Protein AF-A0A2R6FEG7-F1 (afdb_monomer_lite)

Radius of gyration: 14.84 Å; chains: 1; bounding box: 32×31×35 Å

Foldseek 3Di:
DLVCCQPPPVRVVVVVVVVVVVPDWDWDQPDDDQWDWDDDPQKIKTWHDDPVRHTDDIDIDSDVVVVVVSVVVVVVRVVRIGTRDSDDDD

Structure (mmCIF, N/CA/C/O backbone):
data_AF-A0A2R6FEG7-F1
#
_entry.id   AF-A0A2R6FEG7-F1
#
loop_
_atom_site.group_PDB
_atom_site.id
_atom_site.type_symbol
_atom_site.label_atom_id
_atom_site.label_alt_id
_atom_site.label_comp_id
_atom_site.label_asym_id
_atom_site.label_entity_id
_atom_site.label_seq_id
_atom_site.pdbx_PDB_ins_code
_atom_site.Cartn_x
_atom_site.Cartn_y
_atom_site.Cartn_z
_atom_site.occupancy
_atom_site.B_iso_or_equiv
_atom_site.auth_seq_id
_atom_site.auth_comp_id
_atom_site.auth_asym_id
_atom_site.auth_atom_id
_atom_site.pdbx_PDB_model_num
ATOM 1 N N . VAL A 1 1 ? 4.468 1.885 -11.022 1.00 82.75 1 VAL A N 1
ATOM 2 C CA . VAL A 1 1 ? 5.308 1.568 -9.841 1.00 82.75 1 VAL A CA 1
ATOM 3 C C . VAL A 1 1 ? 6.053 0.261 -10.047 1.00 82.75 1 VAL A C 1
ATOM 5 O O . VAL A 1 1 ? 7.263 0.321 -10.159 1.00 82.75 1 VAL A O 1
ATOM 8 N N . VAL A 1 2 ? 5.366 -0.884 -10.165 1.00 91.06 2 VAL A N 1
ATOM 9 C CA . VAL A 1 2 ? 6.006 -2.206 -10.353 1.00 91.06 2 VAL A CA 1
ATOM 10 C C . VAL A 1 2 ? 7.016 -2.212 -11.503 1.00 91.06 2 VAL A C 1
ATOM 12 O O . VAL A 1 2 ? 8.163 -2.587 -11.298 1.00 91.06 2 VAL A O 1
ATOM 15 N N . GLU A 1 3 ? 6.627 -1.708 -12.674 1.00 90.25 3 GLU A N 1
ATOM 16 C CA . GLU A 1 3 ? 7.530 -1.633 -13.831 1.00 90.25 3 GLU A CA 1
ATOM 17 C C . GLU A 1 3 ? 8.760 -0.757 -13.570 1.00 90.25 3 GLU A C 1
ATOM 19 O O . GLU A 1 3 ? 9.864 -1.133 -13.936 1.00 90.25 3 GLU A O 1
ATOM 24 N N . THR A 1 4 ? 8.613 0.352 -12.839 1.00 91.69 4 THR A N 1
ATOM 25 C CA . THR A 1 4 ? 9.748 1.199 -12.440 1.00 91.69 4 THR A CA 1
ATOM 26 C C . THR A 1 4 ? 10.769 0.419 -11.612 1.00 91.69 4 THR A C 1
ATOM 28 O O . THR A 1 4 ? 11.960 0.540 -11.866 1.00 91.69 4 THR A O 1
ATOM 31 N N . LEU A 1 5 ? 10.319 -0.426 -10.675 1.00 92.94 5 LEU A N 1
ATOM 32 C CA . LEU A 1 5 ? 11.216 -1.266 -9.870 1.00 92.94 5 LEU A CA 1
ATOM 33 C C . LEU A 1 5 ? 11.966 -2.310 -10.714 1.00 92.94 5 LEU A C 1
ATOM 35 O O . LEU A 1 5 ? 13.048 -2.739 -10.327 1.00 92.94 5 LEU A O 1
ATOM 39 N N . ARG A 1 6 ? 11.404 -2.726 -11.856 1.00 93.56 6 ARG A N 1
ATOM 40 C CA . ARG A 1 6 ? 12.008 -3.720 -12.756 1.00 93.56 6 ARG A CA 1
ATOM 41 C C . ARG A 1 6 ? 12.931 -3.101 -13.797 1.00 93.56 6 ARG A C 1
ATOM 43 O O . ARG A 1 6 ? 13.955 -3.695 -14.110 1.00 93.56 6 ARG A O 1
ATOM 50 N N . SER A 1 7 ? 12.569 -1.944 -14.348 1.00 92.75 7 SER A N 1
ATOM 51 C CA . SER A 1 7 ? 13.194 -1.417 -15.565 1.00 92.75 7 SER A CA 1
ATOM 52 C C . SER A 1 7 ? 14.049 -0.170 -15.366 1.00 92.75 7 SER A C 1
ATOM 54 O O . SER A 1 7 ? 14.836 0.151 -16.253 1.00 92.75 7 SER A O 1
ATOM 56 N N . ASP A 1 8 ? 13.858 0.585 -14.280 1.00 94.38 8 ASP A N 1
ATOM 57 C CA . ASP A 1 8 ? 14.645 1.793 -14.022 1.00 94.38 8 ASP A CA 1
ATOM 58 C C . ASP A 1 8 ? 15.900 1.433 -13.210 1.00 94.38 8 ASP A C 1
ATOM 60 O O . ASP A 1 8 ? 15.768 1.034 -12.048 1.00 94.38 8 ASP A O 1
ATOM 64 N N . PRO A 1 9 ? 17.117 1.619 -13.762 1.00 90.44 9 PRO A N 1
ATOM 65 C CA . PRO A 1 9 ? 18.363 1.273 -13.081 1.00 90.44 9 PRO A CA 1
ATOM 66 C C . PRO A 1 9 ? 18.531 1.935 -11.709 1.00 90.44 9 PRO A C 1
ATOM 68 O O . PRO A 1 9 ? 19.203 1.376 -10.848 1.00 90.44 9 PRO A O 1
ATOM 71 N N . ASN A 1 10 ? 17.906 3.096 -11.478 1.00 95.06 10 ASN A N 1
ATOM 72 C CA . ASN A 1 10 ? 17.959 3.772 -10.180 1.00 95.06 10 ASN A CA 1
ATOM 73 C C . ASN A 1 10 ? 17.164 3.036 -9.089 1.00 95.06 10 ASN A C 1
ATOM 75 O O . ASN A 1 10 ? 17.334 3.337 -7.909 1.00 95.06 10 ASN A O 1
ATOM 79 N N . TYR A 1 11 ? 16.291 2.099 -9.468 1.00 93.56 11 TYR A N 1
ATOM 80 C CA . TYR A 1 11 ? 15.424 1.347 -8.561 1.00 93.56 11 TYR A CA 1
ATOM 81 C C . TYR A 1 11 ? 15.669 -0.163 -8.605 1.00 93.56 11 TYR A C 1
ATOM 83 O O . TYR A 1 11 ? 15.492 -0.810 -7.576 1.00 93.56 11 TYR A O 1
ATOM 91 N N . THR A 1 12 ? 16.110 -0.718 -9.738 1.00 94.56 12 THR A N 1
ATOM 92 C CA . THR A 1 12 ? 16.373 -2.156 -9.900 1.00 94.56 12 THR A CA 1
ATOM 93 C C . THR A 1 12 ? 17.394 -2.672 -8.884 1.00 94.56 12 THR A C 1
ATOM 95 O O . THR A 1 12 ? 17.059 -3.536 -8.077 1.00 94.56 12 THR A O 1
ATOM 98 N N . GLU A 1 13 ? 18.609 -2.111 -8.862 1.00 93.75 13 GLU A N 1
ATOM 99 C CA . GLU A 1 13 ? 19.689 -2.581 -7.979 1.00 93.75 13 GLU A CA 1
ATOM 100 C C . GLU A 1 13 ? 19.339 -2.418 -6.481 1.00 93.75 13 GLU A C 1
ATOM 102 O O . GLU A 1 13 ? 19.491 -3.382 -5.724 1.00 93.75 13 GLU A O 1
ATOM 107 N N . PRO A 1 14 ? 18.781 -1.277 -6.019 1.00 94.88 14 PRO A N 1
ATOM 108 C CA . PRO A 1 14 ? 18.288 -1.167 -4.646 1.00 94.88 14 PRO A CA 1
ATOM 109 C C . PRO A 1 14 ? 17.180 -2.170 -4.301 1.00 94.88 14 PRO A C 1
ATOM 111 O O . PRO A 1 14 ? 17.183 -2.722 -3.201 1.00 94.88 14 PRO A O 1
ATOM 114 N N . CYS A 1 15 ? 16.239 -2.420 -5.217 1.00 95.00 15 CYS A N 1
ATOM 115 C CA . CYS A 1 15 ? 15.140 -3.359 -4.994 1.00 95.00 15 CYS A CA 1
ATOM 116 C C . CYS A 1 15 ? 15.664 -4.793 -4.824 1.00 95.00 15 CYS A C 1
ATOM 118 O O . CYS A 1 15 ? 15.312 -5.464 -3.851 1.00 95.00 15 CYS A O 1
ATOM 120 N N . GLU A 1 16 ? 16.567 -5.234 -5.704 1.00 94.06 16 GLU A N 1
ATOM 121 C CA . GLU A 1 16 ? 17.230 -6.540 -5.601 1.00 94.06 16 GLU A CA 1
ATOM 122 C C . GLU A 1 16 ? 17.992 -6.685 -4.284 1.00 94.06 16 GLU A C 1
ATOM 124 O O . GLU A 1 16 ? 17.842 -7.691 -3.584 1.00 94.06 16 GLU A O 1
ATOM 129 N N . ALA A 1 17 ? 18.759 -5.659 -3.905 1.00 94.75 17 ALA A N 1
ATOM 130 C CA . ALA A 1 17 ? 19.491 -5.651 -2.646 1.00 94.75 17 ALA A CA 1
ATOM 131 C C . ALA A 1 17 ? 18.550 -5.776 -1.436 1.00 94.75 17 ALA A C 1
ATOM 133 O O . ALA A 1 17 ? 18.840 -6.542 -0.516 1.00 94.75 17 ALA A O 1
ATOM 134 N N . MET A 1 18 ? 17.413 -5.068 -1.433 1.00 95.62 18 MET A N 1
ATOM 135 C CA . MET A 1 18 ? 16.421 -5.137 -0.353 1.00 95.62 18 MET A CA 1
ATOM 136 C C . MET A 1 18 ? 15.768 -6.518 -0.253 1.00 95.62 18 MET A C 1
ATOM 138 O O . MET A 1 18 ? 15.717 -7.084 0.845 1.00 95.62 18 MET A O 1
ATOM 142 N N . LEU A 1 19 ? 15.327 -7.081 -1.382 1.00 95.00 19 LEU A N 1
ATOM 143 C CA . LEU A 1 19 ? 14.741 -8.424 -1.449 1.00 95.00 19 LEU A CA 1
ATOM 144 C C . LEU A 1 19 ? 15.730 -9.496 -0.963 1.00 95.00 19 LEU A C 1
ATOM 146 O O . LEU A 1 19 ? 15.360 -10.370 -0.179 1.00 95.00 19 LEU A O 1
ATOM 150 N N . GLY A 1 20 ? 17.009 -9.382 -1.336 1.00 94.25 20 GLY A N 1
ATOM 151 C CA . GLY A 1 20 ? 18.071 -10.304 -0.922 1.00 94.25 20 GLY A CA 1
ATOM 152 C C . GLY A 1 20 ? 18.338 -10.347 0.588 1.00 94.25 20 GLY A C 1
ATOM 153 O O . GLY A 1 20 ? 18.965 -11.287 1.073 1.00 94.25 20 GLY A O 1
ATOM 154 N N . THR A 1 21 ? 17.847 -9.369 1.360 1.00 96.44 21 THR A N 1
ATOM 155 C CA . THR A 1 21 ? 18.005 -9.371 2.824 1.00 96.44 21 THR A CA 1
ATOM 156 C C . THR A 1 21 ? 17.053 -10.319 3.552 1.00 96.44 21 THR A C 1
ATOM 158 O O . THR A 1 21 ? 17.287 -10.606 4.726 1.00 96.44 21 THR A O 1
ATOM 161 N N . GLY A 1 22 ? 15.957 -10.746 2.913 1.00 94.25 22 GLY A N 1
ATOM 162 C CA . GLY A 1 22 ? 14.887 -11.513 3.562 1.00 94.25 22 GLY A CA 1
ATOM 163 C C . GLY A 1 22 ? 14.105 -10.743 4.639 1.00 94.25 22 GLY A C 1
ATOM 164 O O . GLY A 1 22 ? 13.356 -11.348 5.396 1.00 94.25 22 GLY A O 1
ATOM 165 N N . ARG A 1 23 ? 14.288 -9.418 4.742 1.00 95.62 23 ARG A N 1
ATOM 166 C CA . ARG A 1 23 ? 13.586 -8.533 5.698 1.00 95.62 23 ARG A CA 1
ATOM 167 C C . ARG A 1 23 ? 12.565 -7.616 5.023 1.00 95.62 23 ARG A C 1
ATOM 169 O O . ARG A 1 23 ? 12.034 -6.712 5.659 1.00 95.62 23 ARG A O 1
ATOM 176 N N . PHE A 1 24 ? 12.354 -7.808 3.728 1.00 95.00 24 PHE A N 1
ATOM 177 C CA . PHE A 1 24 ? 11.482 -6.996 2.903 1.00 95.00 24 PHE A CA 1
ATOM 178 C C . PHE A 1 24 ? 10.751 -7.902 1.924 1.00 95.00 24 PHE A C 1
ATOM 180 O O . PHE A 1 24 ? 11.377 -8.677 1.202 1.00 95.00 24 PHE A O 1
ATOM 187 N N . GLU A 1 25 ? 9.431 -7.788 1.911 1.00 95.06 25 GLU A N 1
ATOM 188 C CA . GLU A 1 25 ? 8.567 -8.520 1.000 1.00 95.06 25 GLU A CA 1
ATOM 189 C C . GLU A 1 25 ? 7.808 -7.528 0.128 1.00 95.06 25 GLU A C 1
ATOM 191 O O . GLU A 1 25 ? 7.323 -6.498 0.598 1.00 95.06 25 GLU A O 1
ATOM 196 N N . LEU A 1 26 ? 7.680 -7.865 -1.151 1.00 95.38 26 LEU A N 1
ATOM 197 C CA . LEU A 1 26 ? 6.856 -7.132 -2.096 1.00 95.38 26 LEU A CA 1
ATOM 198 C C . LEU A 1 26 ? 5.796 -8.056 -2.668 1.00 95.38 26 LEU A C 1
ATOM 200 O O . LEU A 1 26 ? 6.022 -9.240 -2.923 1.00 95.38 26 LEU A O 1
ATOM 204 N N . SER A 1 27 ? 4.615 -7.501 -2.887 1.00 95.62 27 SER A N 1
ATOM 205 C CA . SER A 1 27 ? 3.523 -8.174 -3.574 1.00 95.62 27 SER A CA 1
ATOM 206 C C . SER A 1 27 ? 2.823 -7.184 -4.490 1.00 95.62 27 SER A C 1
ATOM 208 O O . SER A 1 27 ? 2.790 -5.984 -4.222 1.00 95.62 27 SER A O 1
ATOM 210 N N . VAL A 1 28 ? 2.308 -7.695 -5.600 1.00 95.62 28 VAL A N 1
ATOM 211 C CA . VAL A 1 28 ? 1.667 -6.914 -6.650 1.00 95.62 28 VAL A CA 1
ATOM 212 C C . VAL A 1 28 ? 0.193 -7.262 -6.683 1.00 95.62 28 VAL A C 1
ATOM 214 O O . VAL A 1 28 ? -0.170 -8.418 -6.885 1.00 95.62 28 VAL A O 1
ATOM 217 N N . TYR A 1 29 ? -0.642 -6.246 -6.510 1.00 95.19 29 TYR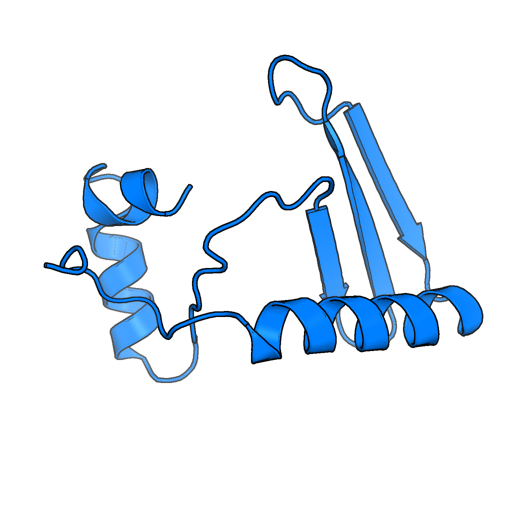 A N 1
ATOM 218 C CA . TYR A 1 29 ? -2.061 -6.326 -6.812 1.00 95.19 29 TYR A CA 1
ATOM 219 C C . TYR A 1 29 ? -2.281 -5.903 -8.266 1.00 95.19 29 TYR A C 1
ATOM 221 O O . TYR A 1 29 ? -1.935 -4.779 -8.636 1.00 95.19 29 TYR A O 1
ATOM 229 N N . ASP A 1 30 ? -2.845 -6.793 -9.083 1.00 92.56 30 ASP A N 1
ATOM 230 C CA . ASP A 1 30 ? -3.191 -6.506 -10.480 1.00 92.56 30 ASP A CA 1
ATOM 231 C C . ASP A 1 30 ? -4.564 -5.819 -10.563 1.00 92.56 30 ASP A C 1
ATOM 233 O O . ASP A 1 30 ? -5.587 -6.399 -10.930 1.00 92.56 30 ASP A O 1
ATOM 237 N N . GLY A 1 31 ? -4.602 -4.576 -10.092 1.00 92.75 31 GLY A N 1
ATOM 238 C CA . GLY A 1 31 ? -5.791 -3.741 -10.079 1.00 92.75 31 GLY A CA 1
ATOM 239 C C . GLY A 1 31 ? -5.481 -2.329 -9.599 1.00 92.75 31 GLY A C 1
ATOM 240 O O . GLY A 1 31 ? -4.333 -1.967 -9.337 1.00 92.75 31 GLY A O 1
ATOM 241 N N . GLU A 1 32 ? -6.516 -1.503 -9.484 1.00 91.12 32 GLU A N 1
ATOM 242 C CA . GLU A 1 32 ? -6.341 -0.127 -9.035 1.00 91.12 32 GLU A CA 1
ATOM 243 C C . GLU A 1 32 ? -6.231 -0.043 -7.510 1.00 91.12 32 GLU A C 1
ATOM 245 O O . GLU A 1 32 ? -7.028 -0.629 -6.777 1.00 91.12 32 GLU A O 1
ATOM 250 N N . VAL A 1 33 ? -5.255 0.739 -7.046 1.00 91.56 33 VAL A N 1
ATOM 251 C CA . VAL A 1 33 ? -5.146 1.177 -5.656 1.00 91.56 33 VAL A CA 1
ATOM 252 C C . VAL A 1 33 ? -5.418 2.689 -5.634 1.00 91.56 33 VAL A C 1
ATOM 254 O O . VAL A 1 33 ? -4.564 3.467 -6.077 1.00 91.56 33 VAL A O 1
ATOM 257 N N . PRO A 1 34 ? -6.609 3.124 -5.180 1.00 91.06 34 PRO A N 1
ATOM 258 C CA . PRO A 1 34 ? -7.086 4.498 -5.378 1.00 91.06 34 PRO A CA 1
ATOM 259 C C . PRO A 1 34 ? -6.362 5.538 -4.510 1.00 91.06 34 PRO A C 1
ATOM 261 O O . PRO A 1 34 ? -6.371 6.728 -4.820 1.00 91.06 34 PRO A O 1
ATOM 264 N N . TYR A 1 35 ? -5.712 5.108 -3.431 1.00 94.00 35 TYR A N 1
ATOM 265 C CA . TYR A 1 35 ? -4.984 5.965 -2.499 1.00 94.00 35 TYR A CA 1
ATOM 266 C C . TYR A 1 35 ? -3.793 5.217 -1.904 1.00 94.00 35 TYR A C 1
ATOM 268 O O . TYR A 1 35 ? -3.772 3.990 -1.849 1.00 94.00 35 TYR A O 1
ATOM 276 N N . TYR A 1 36 ? -2.800 5.962 -1.433 1.00 95.62 36 TYR A N 1
ATOM 277 C CA . TYR A 1 36 ? -1.755 5.400 -0.587 1.00 95.62 36 TYR A CA 1
ATOM 278 C C . TYR A 1 36 ? -2.349 5.036 0.777 1.00 95.62 36 TYR A C 1
ATOM 280 O O . TYR A 1 36 ? -3.070 5.845 1.363 1.00 95.62 36 TYR A O 1
ATOM 288 N N . LEU A 1 37 ? -2.033 3.841 1.269 1.00 97.62 37 LEU A N 1
ATOM 289 C CA . LEU A 1 37 ? -2.373 3.378 2.609 1.00 97.62 37 LEU A CA 1
ATOM 290 C C . LEU A 1 37 ? -1.101 2.837 3.269 1.00 97.62 37 LEU A C 1
ATOM 292 O O .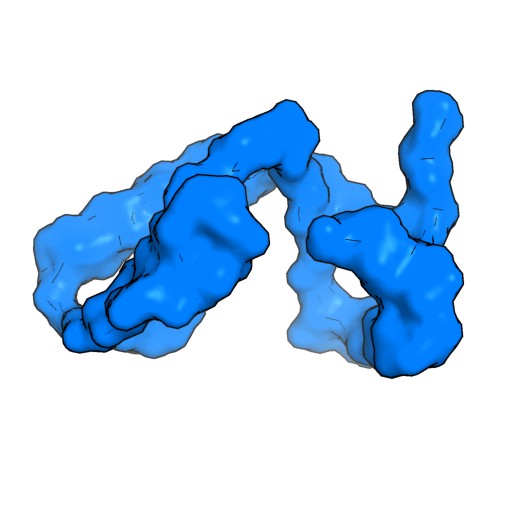 LEU A 1 37 ? -0.471 1.929 2.727 1.00 97.62 37 LEU A O 1
ATOM 296 N N . GLY A 1 38 ? -0.735 3.399 4.418 1.00 97.56 38 GLY A N 1
ATOM 297 C CA . GLY A 1 38 ? 0.390 2.959 5.240 1.00 97.56 38 GLY A CA 1
ATOM 298 C C . GLY A 1 38 ? -0.085 2.559 6.632 1.00 97.56 38 GLY A C 1
ATOM 299 O O . GLY A 1 38 ? -0.874 3.281 7.238 1.00 97.56 38 GLY A O 1
ATOM 300 N N . LEU A 1 39 ? 0.388 1.413 7.118 1.00 97.75 39 LEU A N 1
ATOM 301 C CA . LEU A 1 39 ? 0.155 0.915 8.473 1.00 97.75 39 LEU A CA 1
ATOM 302 C C . LEU A 1 39 ? 1.521 0.886 9.171 1.00 97.75 39 LEU A C 1
ATOM 304 O O . LEU A 1 39 ? 2.407 0.145 8.744 1.00 97.75 39 LEU A O 1
ATOM 308 N N . LEU A 1 40 ? 1.713 1.729 10.185 1.00 96.50 40 LEU A N 1
ATOM 309 C CA . LEU A 1 40 ? 2.970 1.900 10.913 1.00 96.50 40 LEU A CA 1
ATOM 310 C C . LEU A 1 40 ? 2.698 1.784 12.413 1.00 96.50 40 LEU A C 1
ATOM 312 O O . LEU A 1 40 ? 2.376 2.777 13.059 1.00 96.50 40 LEU A O 1
ATOM 316 N N . ASP A 1 41 ? 2.823 0.577 12.958 1.00 93.94 41 ASP A N 1
ATOM 317 C CA . ASP A 1 41 ? 2.452 0.271 14.343 1.00 93.94 41 ASP A CA 1
ATOM 318 C C . ASP A 1 41 ? 1.017 0.751 14.658 1.00 93.94 41 ASP A C 1
ATOM 320 O O . ASP A 1 41 ? 0.054 0.201 14.126 1.00 93.94 41 ASP A O 1
ATOM 324 N N 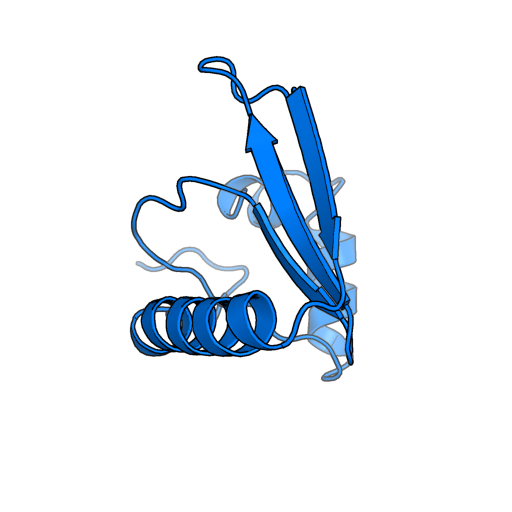. GLU A 1 42 ? 0.858 1.785 15.487 1.00 94.69 42 GLU A N 1
ATOM 325 C CA . GLU A 1 42 ? -0.441 2.369 15.864 1.00 94.69 42 GLU A CA 1
ATOM 326 C C . GLU A 1 42 ? -0.899 3.494 14.914 1.00 94.69 42 GLU A C 1
ATOM 328 O O . GLU A 1 42 ? -2.026 3.979 15.014 1.00 94.69 42 GLU A O 1
ATOM 333 N N . THR A 1 43 ? -0.045 3.903 13.973 1.00 97.75 43 THR A N 1
ATOM 334 C CA . THR A 1 43 ? -0.266 5.041 13.079 1.00 97.75 43 THR A CA 1
ATOM 335 C C . THR A 1 43 ? -0.693 4.589 11.688 1.00 97.75 43 THR A C 1
ATOM 337 O O . THR A 1 43 ? -0.027 3.798 11.019 1.00 97.75 43 THR A O 1
ATOM 340 N N . ILE A 1 44 ? -1.781 5.177 11.200 1.00 98.44 44 ILE A N 1
ATOM 341 C CA . ILE A 1 44 ? -2.302 4.992 9.851 1.00 98.44 44 ILE A CA 1
ATOM 342 C C . ILE A 1 44 ? -2.027 6.235 9.015 1.00 98.44 44 ILE A C 1
ATOM 344 O O . ILE A 1 44 ? -2.308 7.360 9.432 1.00 98.44 44 ILE A O 1
ATOM 348 N N . GLN A 1 45 ? -1.544 6.020 7.794 1.00 98.31 45 GLN A N 1
ATOM 349 C CA . GLN A 1 45 ? -1.366 7.063 6.794 1.00 98.31 45 GLN A CA 1
ATOM 350 C C . GLN A 1 45 ? -2.277 6.830 5.590 1.00 98.31 45 GLN A C 1
ATOM 352 O O . GLN A 1 45 ? -2.276 5.748 5.005 1.00 98.31 45 GLN A O 1
ATOM 357 N N . VAL A 1 46 ? -3.010 7.864 5.174 1.00 98.00 46 VAL A N 1
ATOM 358 C CA . VAL A 1 46 ? -3.834 7.851 3.958 1.00 98.00 46 VAL A CA 1
ATOM 359 C C . VAL A 1 46 ? -3.430 9.012 3.065 1.00 98.00 46 VAL A C 1
ATOM 361 O O . VAL A 1 46 ? -3.582 10.178 3.429 1.00 98.00 46 VAL A O 1
ATOM 364 N N . GLY A 1 47 ? -2.902 8.697 1.886 1.00 97.62 47 GLY A N 1
ATOM 365 C CA . GLY A 1 47 ? -2.429 9.683 0.920 1.00 97.62 47 GLY A CA 1
ATOM 366 C C . GLY A 1 47 ? -3.296 9.705 -0.328 1.00 97.62 47 GLY A C 1
ATOM 367 O O . GLY A 1 47 ? -3.560 8.663 -0.926 1.00 97.62 47 GLY A O 1
ATOM 368 N N . VAL A 1 48 ? -3.697 10.894 -0.765 1.00 96.75 48 VAL A N 1
ATOM 369 C CA . VAL A 1 48 ? -4.442 11.078 -2.016 1.00 96.75 48 VAL A CA 1
ATOM 370 C C . VAL A 1 48 ? -3.610 11.848 -3.025 1.00 96.75 48 VAL A C 1
ATOM 372 O O . VAL A 1 48 ? -2.805 12.720 -2.682 1.00 96.75 48 VAL A O 1
ATOM 375 N N . LYS A 1 49 ? -3.829 11.523 -4.291 1.00 94.12 49 LYS A N 1
ATOM 376 C CA . LYS A 1 49 ? -3.204 12.164 -5.442 1.00 94.12 49 LYS A CA 1
ATOM 377 C C . LYS A 1 49 ? -4.279 12.765 -6.338 1.00 94.12 49 LYS A C 1
ATOM 379 O O . LYS A 1 49 ? -5.439 12.366 -6.260 1.00 94.12 49 LYS A O 1
ATOM 384 N N . ASP A 1 50 ? -3.899 13.736 -7.153 1.00 94.44 50 ASP A N 1
ATOM 385 C CA . ASP A 1 50 ? -4.761 14.214 -8.229 1.00 94.44 50 ASP A CA 1
ATOM 386 C C . ASP A 1 50 ? -4.748 13.253 -9.431 1.00 94.44 50 ASP A C 1
ATOM 388 O O . ASP A 1 50 ? -4.079 12.216 -9.429 1.00 94.44 50 ASP A O 1
ATOM 392 N N . GLU A 1 51 ? -5.496 13.605 -10.475 1.00 92.06 51 GLU A N 1
ATOM 393 C CA . GLU A 1 51 ? -5.601 12.826 -11.716 1.00 92.06 51 GLU A CA 1
ATOM 394 C C . GLU A 1 51 ? -4.260 12.688 -12.456 1.00 92.06 51 GLU A C 1
ATOM 396 O O . GLU A 1 51 ? -4.054 11.717 -13.180 1.00 92.06 51 GLU A O 1
ATOM 401 N N . ALA A 1 52 ? -3.320 13.618 -12.246 1.00 91.25 52 ALA A N 1
ATOM 402 C CA . ALA A 1 52 ? -1.967 13.544 -12.798 1.00 91.25 52 ALA A CA 1
ATOM 403 C C . ALA A 1 52 ? -1.035 12.646 -11.962 1.00 91.25 52 ALA A C 1
ATOM 405 O O . ALA A 1 52 ? 0.138 12.475 -12.295 1.00 91.25 52 ALA A O 1
ATOM 406 N N . GLY A 1 53 ? -1.544 12.063 -10.874 1.00 86.88 53 GLY A N 1
ATOM 407 C CA . GLY A 1 53 ? -0.791 11.221 -9.958 1.00 86.88 53 GLY A CA 1
ATOM 408 C C . GLY A 1 53 ? 0.074 11.998 -8.966 1.00 86.88 53 GLY A C 1
ATOM 409 O O . GL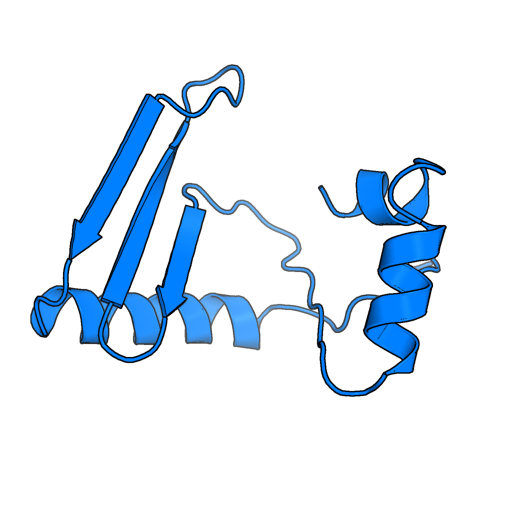Y A 1 53 ? 0.870 11.380 -8.259 1.00 86.88 53 GLY A O 1
ATOM 410 N N . VAL A 1 54 ? -0.082 13.323 -8.876 1.00 92.62 54 VAL A N 1
ATOM 411 C CA . VAL A 1 54 ? 0.687 14.166 -7.955 1.00 92.62 54 VAL A CA 1
ATOM 412 C C . VAL A 1 54 ? 0.062 14.090 -6.560 1.00 92.62 54 VAL A C 1
ATOM 414 O O . VAL A 1 54 ? -1.132 14.368 -6.421 1.00 92.62 54 VAL A O 1
ATOM 417 N N . PRO A 1 55 ? 0.826 13.749 -5.505 1.00 93.88 55 PRO A N 1
ATOM 418 C CA . PRO A 1 55 ? 0.319 13.758 -4.134 1.00 93.88 55 PRO A CA 1
ATOM 419 C C . PRO A 1 55 ? -0.231 15.137 -3.744 1.00 93.88 55 PRO A C 1
ATOM 421 O O . PRO A 1 55 ? 0.428 16.158 -3.946 1.00 93.88 55 PRO A O 1
ATOM 424 N N . ARG A 1 56 ? -1.443 15.178 -3.179 1.00 97.12 56 ARG A N 1
ATOM 425 C CA . ARG A 1 56 ? -2.130 16.427 -2.793 1.00 97.12 56 ARG A CA 1
ATOM 426 C C . ARG A 1 56 ? -2.328 16.570 -1.295 1.00 97.12 56 ARG A C 1
ATOM 428 O O . ARG A 1 56 ? -2.308 17.692 -0.796 1.00 97.12 56 ARG A O 1
ATOM 435 N N . ALA A 1 57 ? -2.539 15.462 -0.596 1.00 97.25 57 ALA A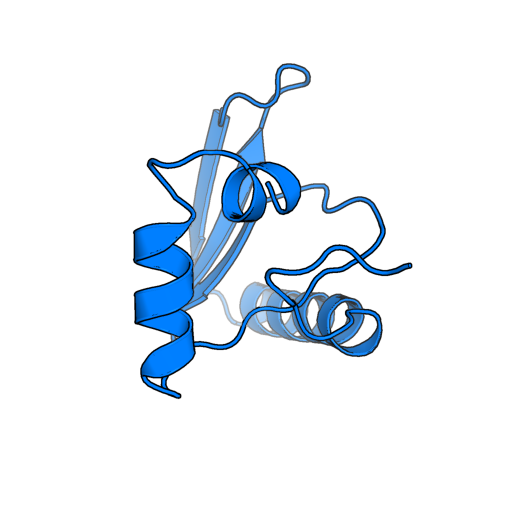 N 1
ATOM 436 C CA . ALA A 1 57 ? -2.701 15.449 0.847 1.00 97.25 57 ALA A CA 1
ATOM 437 C C . ALA A 1 57 ? -2.256 14.106 1.424 1.00 97.25 57 ALA A C 1
ATOM 439 O O . ALA A 1 57 ? -2.331 13.073 0.754 1.00 97.25 57 ALA A O 1
ATOM 440 N N . LEU A 1 58 ? -1.825 14.153 2.681 1.00 97.69 58 LEU A N 1
ATOM 441 C CA . LEU A 1 58 ? -1.512 13.002 3.511 1.00 97.69 58 LEU A CA 1
ATOM 442 C C . LEU A 1 58 ? -2.191 13.223 4.863 1.00 97.69 58 LEU A C 1
ATOM 444 O O . LEU A 1 58 ? -1.944 14.234 5.520 1.00 97.69 58 LEU A O 1
ATOM 448 N N . LEU A 1 59 ? -3.073 12.306 5.237 1.00 97.56 59 LEU A N 1
ATOM 449 C CA . LEU A 1 59 ? -3.643 12.218 6.572 1.00 97.56 59 LEU A CA 1
ATOM 450 C C . LEU A 1 59 ? -2.824 11.211 7.375 1.00 97.56 59 LEU A C 1
ATOM 452 O O . LEU A 1 59 ? -2.574 10.114 6.885 1.00 97.56 59 LEU A O 1
ATOM 456 N N . GLU A 1 60 ? -2.468 11.572 8.602 1.00 98.31 60 GLU A N 1
ATOM 457 C CA . GLU A 1 60 ? -1.870 10.679 9.592 1.00 98.31 60 GLU A CA 1
ATOM 458 C C . GLU A 1 60 ? -2.766 10.651 10.834 1.00 98.31 60 GLU A C 1
ATOM 460 O O . GLU A 1 60 ? -3.244 11.700 11.276 1.00 98.31 60 GLU A O 1
ATOM 465 N N . THR A 1 61 ? -3.065 9.462 11.357 1.00 97.94 61 THR A N 1
ATOM 466 C CA . THR A 1 61 ? -3.957 9.292 12.511 1.00 97.94 61 THR A CA 1
ATOM 467 C C . THR A 1 61 ? -3.695 7.981 13.243 1.00 97.94 61 THR A C 1
ATOM 469 O O . THR A 1 61 ? -3.303 6.997 12.630 1.00 97.94 61 THR A O 1
ATOM 472 N N . ASP A 1 62 ? -3.972 7.961 14.541 1.00 97.75 62 ASP A N 1
ATOM 473 C CA . ASP A 1 62 ? -3.959 6.800 15.438 1.00 97.75 62 ASP A CA 1
ATOM 474 C C . ASP A 1 62 ? -5.383 6.384 15.873 1.00 97.75 62 ASP A C 1
ATOM 476 O O . ASP A 1 62 ? -5.584 5.614 16.814 1.00 97.75 62 ASP A O 1
ATOM 480 N N . ALA A 1 63 ? -6.418 6.908 15.205 1.00 97.56 63 ALA A N 1
ATOM 481 C CA . ALA A 1 63 ? -7.803 6.629 15.559 1.00 97.56 63 ALA A CA 1
ATOM 482 C C . ALA A 1 63 ? -8.151 5.149 15.319 1.00 97.56 63 ALA A C 1
ATOM 484 O O . ALA A 1 63 ? -8.155 4.681 14.179 1.00 97.56 63 ALA A O 1
ATOM 485 N N . GLY A 1 64 ? -8.538 4.429 16.379 1.00 93.12 64 GLY A N 1
ATOM 486 C CA . GLY A 1 64 ? -8.795 2.982 16.321 1.00 93.12 64 GLY A CA 1
ATOM 487 C C . GLY A 1 64 ? -9.808 2.546 15.253 1.00 93.12 64 GLY A C 1
ATOM 488 O O . GLY A 1 64 ? -9.588 1.550 14.573 1.00 93.12 64 GLY A O 1
ATOM 489 N N . SER A 1 65 ? -10.865 3.332 15.013 1.00 95.06 65 SER A N 1
ATOM 490 C CA . SER A 1 65 ? -11.843 3.043 13.950 1.00 95.06 65 SER A CA 1
ATOM 491 C C . SER A 1 65 ? -11.248 3.113 12.539 1.00 95.06 65 SER A C 1
ATOM 493 O O . SER A 1 65 ? -11.696 2.403 11.641 1.00 95.06 65 SER A O 1
ATOM 495 N N . VAL A 1 66 ? -10.235 3.958 12.332 1.00 96.62 66 VAL A N 1
ATOM 496 C CA . VAL A 1 66 ? -9.481 4.026 11.075 1.00 96.62 66 VAL A CA 1
ATOM 497 C C . VAL A 1 66 ? -8.490 2.863 10.997 1.00 96.62 66 VAL A C 1
ATOM 499 O O . VAL A 1 66 ? -8.329 2.294 9.922 1.00 96.62 66 VAL A O 1
ATOM 502 N N . GLY A 1 67 ? -7.884 2.465 12.119 1.00 96.88 67 GLY A N 1
ATOM 503 C CA . GLY A 1 67 ? -6.989 1.304 12.203 1.00 96.88 67 GLY A CA 1
ATOM 504 C C . GLY A 1 67 ? -7.653 -0.018 11.807 1.00 96.88 67 GLY A C 1
ATOM 505 O O . GLY A 1 67 ? -7.107 -0.754 10.982 1.00 96.88 67 GLY A O 1
ATOM 506 N N . GLU A 1 68 ? -8.855 -0.290 12.325 1.00 96.62 68 GLU A N 1
ATOM 507 C CA . GLU A 1 68 ? -9.640 -1.482 11.962 1.00 96.62 68 GLU A CA 1
ATOM 508 C C . GLU A 1 68 ? -9.937 -1.505 10.454 1.00 96.62 68 GLU A C 1
ATOM 510 O O . GLU A 1 68 ? -9.619 -2.467 9.756 1.00 96.62 68 GLU A O 1
ATOM 515 N N . TRP A 1 69 ? -10.450 -0.394 9.917 1.00 97.56 69 TRP A N 1
ATOM 516 C CA . TRP A 1 69 ? -10.721 -0.258 8.484 1.00 97.56 69 TRP A CA 1
ATOM 517 C C . TRP A 1 69 ? -9.463 -0.403 7.611 1.00 97.56 69 TRP A C 1
ATOM 519 O O . TRP A 1 69 ? -9.523 -0.993 6.526 1.00 97.56 69 TRP A O 1
ATOM 529 N N . ALA A 1 70 ? -8.334 0.159 8.049 1.00 97.62 70 ALA A N 1
ATOM 530 C CA . ALA A 1 70 ? -7.074 0.122 7.317 1.00 97.62 70 ALA A CA 1
ATOM 531 C C . ALA A 1 70 ? -6.533 -1.306 7.222 1.00 97.62 70 ALA A C 1
ATOM 533 O O . ALA A 1 70 ? -6.139 -1.729 6.135 1.00 97.62 70 ALA A O 1
ATOM 534 N N . THR A 1 71 ? -6.589 -2.055 8.324 1.00 97.12 71 THR A N 1
ATOM 535 C CA . THR A 1 71 ? -6.186 -3.468 8.379 1.00 97.12 71 THR A CA 1
ATOM 536 C C . THR A 1 71 ? -7.048 -4.316 7.448 1.00 97.12 71 THR A C 1
ATOM 538 O O . THR A 1 71 ? -6.522 -4.932 6.525 1.00 97.12 71 THR A O 1
ATOM 541 N N . ASP A 1 72 ? -8.377 -4.223 7.565 1.00 97.75 72 ASP A N 1
ATOM 542 C CA . ASP A 1 72 ? -9.314 -4.946 6.691 1.00 97.75 72 ASP A CA 1
ATOM 543 C C . ASP A 1 72 ? -9.118 -4.612 5.203 1.00 97.75 72 ASP A C 1
ATOM 545 O O . ASP A 1 72 ? -9.364 -5.421 4.301 1.00 97.75 72 ASP A O 1
ATOM 549 N N . THR A 1 73 ? -8.735 -3.367 4.920 1.00 97.62 73 THR A N 1
ATOM 550 C CA . THR A 1 73 ? -8.453 -2.912 3.561 1.00 97.62 73 THR A CA 1
ATOM 551 C C . THR A 1 73 ? -7.147 -3.489 3.045 1.00 97.62 73 THR A C 1
ATOM 553 O O . THR A 1 73 ? -7.137 -3.995 1.922 1.00 97.62 73 THR A O 1
ATOM 556 N N . TYR A 1 74 ? -6.082 -3.444 3.844 1.00 97.38 74 TYR A N 1
ATOM 557 C CA . TYR A 1 74 ? -4.798 -4.044 3.507 1.00 97.38 74 TYR A CA 1
ATOM 558 C C . TYR A 1 74 ? -4.942 -5.544 3.233 1.00 97.38 74 TYR A C 1
ATOM 560 O O . TYR A 1 74 ? -4.554 -5.988 2.152 1.00 97.38 74 TYR A O 1
ATOM 568 N N . ASP A 1 75 ? -5.578 -6.294 4.135 1.00 97.38 75 ASP A N 1
ATOM 569 C CA . ASP A 1 75 ? -5.738 -7.749 4.021 1.00 97.38 75 ASP A CA 1
ATOM 570 C C . ASP A 1 75 ? -6.456 -8.134 2.723 1.00 97.38 75 ASP A C 1
ATOM 572 O O . ASP A 1 75 ? -5.989 -8.973 1.953 1.00 97.38 75 ASP A O 1
ATOM 576 N N . ARG A 1 76 ? -7.531 -7.417 2.380 1.00 97.25 76 ARG A N 1
ATOM 577 C CA . ARG A 1 76 ? -8.271 -7.627 1.128 1.00 97.25 76 ARG A CA 1
ATOM 578 C C . ARG A 1 76 ? -7.421 -7.422 -0.130 1.00 97.25 76 ARG A C 1
ATOM 580 O O . ARG A 1 76 ? -7.656 -8.114 -1.125 1.00 97.25 76 ARG A O 1
ATOM 587 N N . TYR A 1 77 ? -6.489 -6.467 -0.134 1.00 97.19 77 TYR A N 1
ATOM 588 C CA . TYR A 1 77 ? -5.549 -6.310 -1.249 1.00 97.19 77 TYR A CA 1
ATOM 589 C C . TYR A 1 77 ? -4.454 -7.375 -1.201 1.00 97.19 77 TYR A C 1
ATOM 591 O O . TYR A 1 77 ? -4.108 -7.941 -2.241 1.00 97.19 77 TYR A O 1
ATOM 599 N N . ARG A 1 78 ? -3.931 -7.683 -0.010 1.00 96.56 78 ARG A N 1
ATOM 600 C CA . ARG A 1 78 ? -2.860 -8.658 0.195 1.00 96.56 78 ARG A CA 1
ATOM 601 C C . ARG A 1 78 ? -3.261 -10.055 -0.271 1.00 96.56 78 ARG A C 1
ATOM 603 O O . ARG A 1 78 ? -2.473 -10.675 -0.985 1.00 96.56 78 ARG A O 1
ATOM 610 N N . ASP A 1 79 ? -4.480 -10.487 0.051 1.00 97.38 79 ASP A N 1
ATOM 611 C CA . ASP A 1 79 ? -5.063 -11.783 -0.330 1.00 97.38 79 ASP A CA 1
ATOM 612 C C . ASP A 1 79 ? -5.181 -11.973 -1.847 1.00 97.38 79 ASP A C 1
ATOM 614 O O . ASP A 1 79 ? -5.185 -13.094 -2.354 1.00 97.38 79 ASP A O 1
ATOM 618 N N . ARG A 1 80 ? -5.293 -10.870 -2.590 1.00 97.19 80 ARG A N 1
ATOM 619 C CA . ARG A 1 80 ? -5.424 -10.858 -4.054 1.00 97.19 80 ARG A CA 1
ATOM 620 C C . ARG A 1 80 ? -4.125 -10.490 -4.759 1.00 97.19 80 ARG A C 1
ATOM 622 O O . ARG A 1 80 ? -4.112 -10.365 -5.980 1.00 97.19 80 ARG A O 1
ATOM 629 N N . SER A 1 81 ? -3.058 -10.263 -4.001 1.00 97.31 81 SER A N 1
ATOM 630 C CA . SER A 1 81 ? -1.757 -9.901 -4.542 1.00 97.31 81 SER A CA 1
ATOM 631 C C . SER A 1 81 ? -0.900 -11.140 -4.763 1.00 97.31 81 SER A C 1
ATOM 633 O O . SER A 1 81 ? -0.910 -12.074 -3.962 1.00 97.31 81 SER A O 1
ATOM 635 N N . THR A 1 82 ? -0.077 -11.120 -5.804 1.00 96.44 82 THR A N 1
ATOM 636 C CA . THR A 1 82 ? 0.943 -12.146 -6.040 1.00 96.44 82 THR A CA 1
ATOM 637 C C . THR A 1 82 ? 2.304 -11.667 -5.538 1.00 96.44 82 THR A C 1
ATOM 639 O O . THR A 1 82 ? 2.581 -10.469 -5.630 1.00 96.44 82 THR A O 1
ATOM 642 N N . PRO A 1 83 ? 3.186 -12.550 -5.037 1.00 95.62 83 PRO A N 1
ATOM 643 C CA . PRO A 1 83 ? 4.561 -12.173 -4.718 1.00 95.62 83 PRO A CA 1
ATOM 644 C C . PRO A 1 83 ? 5.241 -11.472 -5.900 1.00 95.62 83 PRO A C 1
ATOM 646 O O . PRO A 1 83 ? 5.081 -11.881 -7.050 1.00 95.62 83 PRO A O 1
ATOM 649 N N . PHE A 1 84 ? 5.972 -10.395 -5.622 1.00 94.62 84 PHE A N 1
ATOM 650 C CA . PHE A 1 84 ? 6.725 -9.679 -6.646 1.00 94.62 84 PHE A CA 1
ATOM 651 C C . PHE A 1 84 ? 7.975 -10.469 -7.052 1.00 94.62 84 PHE A C 1
ATOM 653 O O . PHE A 1 84 ? 8.695 -10.996 -6.205 1.00 94.62 84 PHE A O 1
ATOM 660 N N . SER A 1 85 ? 8.262 -10.472 -8.351 1.00 91.06 85 SER A N 1
ATOM 661 C CA . SER A 1 85 ? 9.519 -10.934 -8.938 1.00 91.06 85 SER A CA 1
ATOM 662 C C . SER A 1 85 ? 10.130 -9.845 -9.816 1.00 91.06 85 SER A C 1
ATOM 664 O O . SER A 1 85 ? 9.408 -9.073 -10.464 1.00 91.06 85 SER A O 1
ATOM 666 N N . MET A 1 86 ? 11.466 -9.821 -9.862 1.00 89.94 86 MET A N 1
ATOM 667 C CA . MET A 1 86 ? 12.232 -8.957 -10.771 1.00 89.94 86 MET A CA 1
ATOM 668 C C . MET A 1 86 ? 11.943 -9.289 -12.236 1.00 89.94 86 MET A C 1
ATOM 670 O O . MET A 1 86 ? 11.863 -8.396 -13.074 1.00 89.94 86 MET A O 1
ATOM 674 N N . GLU A 1 87 ? 11.705 -10.565 -12.529 1.00 85.31 87 GLU A N 1
ATOM 675 C CA . GLU A 1 87 ? 11.201 -11.004 -13.823 1.00 85.31 87 GLU A CA 1
ATOM 676 C C . GLU A 1 87 ? 9.707 -10.671 -13.940 1.00 85.31 87 GLU A C 1
ATOM 678 O O . GLU A 1 87 ? 8.941 -10.845 -12.985 1.00 85.31 87 GLU A O 1
ATOM 683 N N . ALA A 1 88 ? 9.280 -10.176 -15.102 1.00 74.06 88 ALA A N 1
ATOM 684 C CA . ALA A 1 88 ? 7.860 -10.031 -15.393 1.00 74.06 88 ALA A CA 1
ATOM 685 C C . ALA A 1 88 ? 7.193 -11.416 -15.428 1.00 74.06 88 ALA A C 1
ATOM 687 O O . ALA A 1 88 ? 7.818 -12.401 -15.826 1.00 74.06 88 ALA A O 1
ATOM 688 N N . ALA A 1 89 ? 5.92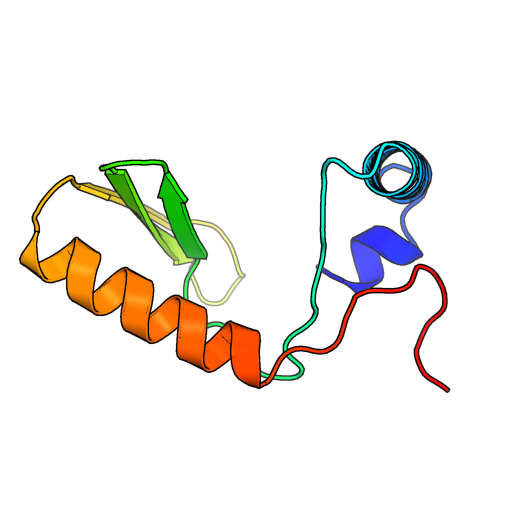7 -11.491 -15.009 1.00 65.81 89 ALA A N 1
ATOM 689 C CA . ALA A 1 89 ? 5.145 -12.703 -15.223 1.00 65.81 89 ALA A CA 1
ATOM 690 C C . ALA A 1 89 ? 5.049 -12.980 -16.741 1.00 65.81 89 ALA A C 1
ATOM 692 O O . ALA A 1 89 ? 4.963 -12.014 -17.506 1.00 65.81 89 ALA A O 1
ATOM 693 N N . PRO A 1 90 ? 5.125 -14.253 -17.172 1.00 55.78 90 PRO A N 1
ATOM 694 C CA . PRO A 1 90 ? 5.057 -14.627 -18.584 1.00 55.78 90 PRO A CA 1
ATOM 695 C C . PRO A 1 90 ? 3.720 -14.271 -19.244 1.00 55.78 90 PRO A C 1
ATOM 697 O O . PRO A 1 90 ? 2.692 -14.212 -18.530 1.00 55.78 90 PRO A O 1
#

Sequence (90 aa):
VVETLRSDPNYTEPCEAMLGTGRFELSVYDGEVPYYLGLLDETIQVGVKDEAGVPRALLETDAGSVGEWATDTYDRYRDRSTPFSMEAAP

pLDDT: mean 93.9, std 6.2, range [55.78, 98.44]

Secondary structure (DSSP, 8-state):
-HHHHHH-HHHHHHHHHHHTTTS---EE-SS---SEEEEETTEEEEEEE-TTS-EEEEEEE--HHHHHHHHHHHHHHHTTPEEP-SSPP-